Protein AF-A0A7Y0G7M1-F1 (afdb_monomer_lite)

Secondary structure (DSSP, 8-state):
-------PPPHHHHHHHHHHHHT----TTEEEEEEEEEEES---S--HHHHHHHHHT-EEEEEEEEEEEETTEEEEEEEEEEEEEHHHHHHHHHHHHHTT-EEEE------------

pLDDT: mean 79.14, std 17.67, range [33.38, 95.94]

Radius of gyration: 14.93 Å; chains: 1; bounding box: 34×39×36 Å

Structure (mmCIF, N/CA/C/O backbone):
data_AF-A0A7Y0G7M1-F1
#
_entry.id   AF-A0A7Y0G7M1-F1
#
loop_
_atom_site.group_PDB
_atom_site.id
_atom_site.type_symbol
_atom_site.label_atom_id
_atom_site.label_alt_id
_atom_site.label_comp_id
_atom_site.label_asym_id
_atom_site.label_entity_id
_atom_site.label_seq_id
_atom_site.pdbx_PDB_ins_code
_atom_site.Cartn_x
_atom_site.Cartn_y
_atom_site.Cartn_z
_atom_site.occupancy
_atom_site.B_iso_or_equiv
_atom_site.auth_seq_id
_atom_site.auth_comp_id
_atom_site.auth_asym_id
_atom_site.auth_atom_id
_atom_site.pdbx_PDB_model_num
ATOM 1 N N . ILE A 1 1 ? -16.060 16.614 11.641 1.00 37.72 1 ILE A N 1
ATOM 2 C CA . ILE A 1 1 ? -15.500 15.679 10.638 1.00 37.72 1 ILE A CA 1
ATOM 3 C C . ILE A 1 1 ? -14.052 15.516 11.053 1.00 37.72 1 ILE A C 1
ATOM 5 O O . ILE A 1 1 ? -13.386 16.536 11.149 1.00 37.72 1 ILE A O 1
ATOM 9 N N . ALA A 1 2 ? -13.643 14.324 11.494 1.00 33.38 2 ALA A N 1
ATOM 10 C CA . ALA A 1 2 ? -12.319 14.120 12.073 1.00 33.38 2 ALA A CA 1
ATOM 11 C C . ALA A 1 2 ? -11.256 14.442 11.018 1.00 33.38 2 ALA A C 1
ATOM 13 O O . ALA A 1 2 ? -11.169 13.777 9.989 1.00 33.38 2 ALA A O 1
ATOM 14 N N . GLU A 1 3 ? -10.515 15.512 11.263 1.00 37.31 3 GLU A N 1
ATOM 15 C CA . GLU A 1 3 ? -9.306 15.870 10.545 1.00 37.31 3 GLU A CA 1
ATOM 16 C C . GLU A 1 3 ? -8.300 14.752 10.826 1.00 37.31 3 GLU A C 1
ATOM 18 O O . GLU A 1 3 ? -7.710 14.671 11.902 1.00 37.31 3 GLU A O 1
ATOM 23 N N . ILE A 1 4 ? -8.224 13.780 9.913 1.00 44.88 4 ILE A N 1
ATOM 24 C CA . ILE A 1 4 ? -7.210 12.730 9.960 1.00 44.88 4 ILE A CA 1
ATOM 25 C C . ILE A 1 4 ? -5.890 13.468 9.783 1.00 44.88 4 ILE A C 1
ATOM 27 O O . ILE A 1 4 ? -5.582 13.927 8.684 1.00 44.88 4 ILE A O 1
ATOM 31 N N . VAL A 1 5 ? -5.189 13.650 10.901 1.00 43.84 5 VAL A N 1
ATOM 32 C CA . VAL A 1 5 ? -3.924 14.375 11.007 1.00 43.84 5 VAL A CA 1
ATOM 33 C C . VAL A 1 5 ? -3.029 13.988 9.829 1.00 43.84 5 VAL A C 1
ATOM 35 O O . VAL A 1 5 ? -2.840 12.785 9.604 1.00 43.84 5 VAL A O 1
ATOM 38 N N . PRO A 1 6 ? -2.460 14.948 9.079 1.00 50.53 6 PRO A N 1
ATOM 39 C CA . PRO A 1 6 ? -1.321 14.639 8.237 1.00 50.53 6 PRO A CA 1
ATOM 40 C C . PRO A 1 6 ? -0.225 14.148 9.180 1.00 50.53 6 PRO A C 1
ATOM 42 O O . PRO A 1 6 ? 0.391 14.920 9.904 1.00 50.53 6 PRO A O 1
ATOM 45 N N . GLN A 1 7 ? -0.048 12.832 9.270 1.00 56.44 7 GLN A N 1
ATOM 46 C CA . GLN A 1 7 ? 1.141 12.279 9.898 1.00 56.44 7 GLN A CA 1
ATOM 47 C C . GLN A 1 7 ? 2.278 12.606 8.939 1.00 56.44 7 GLN A C 1
ATOM 49 O O . GLN A 1 7 ? 2.548 11.849 8.002 1.00 56.44 7 GLN A O 1
ATOM 54 N N . ASP A 1 8 ? 2.856 13.791 9.120 1.00 67.62 8 ASP A N 1
ATOM 55 C CA . ASP A 1 8 ? 4.075 14.196 8.451 1.00 67.62 8 ASP A CA 1
ATOM 56 C C . ASP A 1 8 ? 5.099 13.076 8.592 1.00 67.62 8 ASP A C 1
ATOM 58 O O . ASP A 1 8 ? 5.294 12.484 9.659 1.00 67.62 8 ASP A O 1
ATOM 62 N N . LEU A 1 9 ? 5.706 12.717 7.466 1.00 74.00 9 LEU A N 1
ATOM 63 C CA . LEU A 1 9 ? 6.697 11.658 7.454 1.00 74.00 9 LEU A CA 1
ATOM 64 C C . LEU A 1 9 ? 7.952 12.173 8.157 1.00 74.00 9 LEU A C 1
ATOM 66 O O . LEU A 1 9 ? 8.455 13.227 7.767 1.00 74.00 9 LEU A O 1
ATOM 70 N N . PRO A 1 10 ? 8.509 11.426 9.127 1.00 81.25 10 PRO A N 1
ATOM 71 C CA . PRO A 1 10 ? 9.767 11.809 9.749 1.00 81.25 10 PRO A CA 1
ATOM 72 C C . PRO A 1 10 ? 10.868 12.003 8.700 1.00 81.25 10 PRO A C 1
ATOM 74 O O . PRO A 1 10 ? 10.929 11.261 7.713 1.00 81.25 10 PRO A O 1
ATOM 77 N N . ASP A 1 11 ? 11.801 12.926 8.943 1.00 81.75 11 ASP A N 1
ATOM 78 C CA . ASP A 1 11 ? 12.905 13.215 8.012 1.00 81.75 11 ASP A CA 1
ATOM 79 C C . ASP A 1 11 ? 13.714 11.968 7.637 1.00 81.75 11 ASP A C 1
ATOM 81 O O . ASP A 1 11 ? 14.119 11.793 6.487 1.00 81.75 11 ASP A O 1
ATOM 85 N N . SER A 1 12 ? 13.910 11.052 8.588 1.00 82.69 12 SER A N 1
ATOM 86 C CA . SER A 1 12 ? 14.589 9.773 8.354 1.00 82.69 12 SER A CA 1
ATOM 87 C C . SER A 1 12 ? 13.846 8.888 7.347 1.00 82.69 12 SER A C 1
ATOM 89 O O . SER A 1 12 ? 14.469 8.207 6.527 1.00 82.69 12 SER A O 1
ATOM 91 N N . VAL A 1 13 ? 12.512 8.926 7.362 1.00 86.25 13 VAL A N 1
ATOM 92 C CA . VAL A 1 13 ? 11.654 8.202 6.424 1.00 86.25 13 VAL A CA 1
ATOM 93 C C . VAL A 1 13 ? 11.706 8.861 5.049 1.00 86.25 13 VAL A C 1
ATOM 95 O O . VAL A 1 13 ? 11.907 8.163 4.055 1.00 86.25 13 VAL A O 1
ATOM 98 N N . LEU A 1 14 ? 11.614 10.193 4.981 1.00 83.75 14 LEU A N 1
ATOM 99 C CA . LEU A 1 14 ? 11.754 10.946 3.731 1.00 83.75 14 LEU A CA 1
ATOM 100 C C . LEU A 1 14 ? 13.119 10.708 3.075 1.00 83.75 14 LEU A C 1
ATOM 102 O O . LEU A 1 14 ? 13.189 10.440 1.874 1.00 83.75 14 LEU A O 1
ATOM 106 N N . ALA A 1 15 ? 14.200 10.740 3.856 1.00 85.38 15 ALA A N 1
ATOM 107 C CA . ALA A 1 15 ? 15.544 10.425 3.384 1.00 85.38 15 ALA A CA 1
ATOM 108 C C . ALA A 1 15 ? 15.618 8.998 2.819 1.00 85.38 15 ALA A C 1
ATOM 110 O O . ALA A 1 15 ? 16.157 8.792 1.730 1.00 85.38 15 ALA A O 1
ATOM 111 N N . ARG A 1 16 ? 15.012 8.018 3.505 1.00 85.81 16 ARG A N 1
ATOM 112 C CA . ARG A 1 16 ? 14.954 6.632 3.023 1.00 85.81 16 ARG A CA 1
ATOM 113 C C . ARG A 1 16 ? 14.165 6.492 1.722 1.00 85.81 16 ARG A C 1
ATOM 115 O O . ARG A 1 16 ? 14.636 5.815 0.813 1.00 85.81 16 ARG A O 1
ATOM 122 N N . ILE A 1 17 ? 13.020 7.159 1.592 1.00 85.69 17 ILE A N 1
ATOM 123 C CA . ILE A 1 17 ? 12.218 7.159 0.358 1.00 85.69 17 ILE A CA 1
ATOM 124 C C . ILE A 1 17 ? 13.017 7.769 -0.798 1.00 85.69 17 ILE A C 1
ATOM 126 O O . ILE A 1 17 ? 13.081 7.177 -1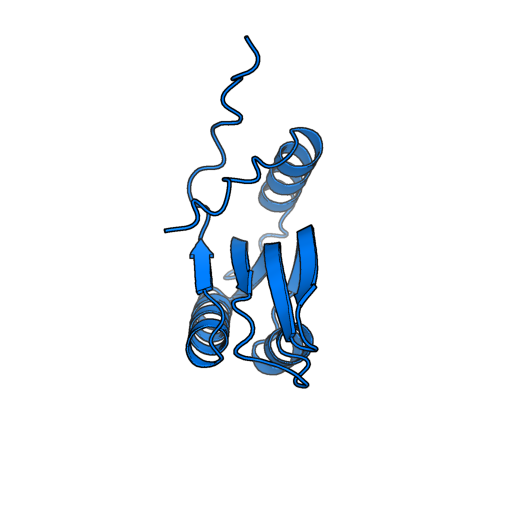.873 1.00 85.69 17 ILE A O 1
ATOM 130 N N . ARG A 1 18 ? 13.688 8.907 -0.574 1.00 84.38 18 ARG A N 1
ATOM 131 C CA . ARG A 1 18 ? 14.560 9.539 -1.580 1.00 84.38 18 ARG A CA 1
ATOM 132 C C . ARG A 1 18 ? 15.668 8.589 -2.037 1.00 84.38 18 ARG A C 1
ATOM 134 O O . ARG A 1 18 ? 15.887 8.457 -3.235 1.00 84.38 18 ARG A O 1
ATOM 141 N N . MET A 1 19 ? 16.312 7.874 -1.111 1.00 83.88 19 MET A N 1
ATOM 142 C CA . MET A 1 19 ? 17.310 6.857 -1.464 1.00 83.88 19 MET A CA 1
ATOM 143 C C . MET A 1 19 ? 16.713 5.719 -2.299 1.00 83.88 19 MET A C 1
ATOM 145 O O . MET A 1 19 ? 17.307 5.342 -3.302 1.00 83.88 19 MET A O 1
ATOM 149 N N . LEU A 1 20 ? 15.540 5.193 -1.936 1.00 83.00 20 LEU A N 1
ATOM 150 C CA . LEU A 1 20 ? 14.877 4.110 -2.678 1.00 83.00 20 LEU A CA 1
ATOM 151 C C . LEU A 1 20 ? 14.449 4.521 -4.093 1.00 83.00 20 LEU A C 1
ATOM 153 O O . LEU A 1 20 ? 14.456 3.682 -4.995 1.00 83.00 20 LEU A O 1
ATOM 157 N N . MET A 1 21 ? 14.088 5.790 -4.284 1.00 78.88 21 MET A N 1
ATOM 158 C CA . MET A 1 21 ? 13.773 6.360 -5.596 1.00 78.88 21 MET A CA 1
ATOM 159 C C . MET A 1 21 ? 15.031 6.501 -6.462 1.00 78.88 21 MET A C 1
ATOM 161 O O . MET A 1 21 ? 14.993 6.174 -7.643 1.00 78.88 21 MET A O 1
ATOM 165 N N . SER A 1 22 ? 16.153 6.923 -5.873 1.00 78.50 22 SER A N 1
ATOM 166 C CA . SER A 1 22 ? 17.432 7.091 -6.581 1.00 78.50 22 SER A CA 1
ATOM 167 C C . SER A 1 22 ? 18.183 5.779 -6.832 1.00 78.50 22 SER A C 1
ATOM 169 O O . SER A 1 22 ? 18.939 5.683 -7.791 1.00 78.50 22 SER A O 1
ATOM 171 N N . ALA A 1 23 ? 18.004 4.777 -5.966 1.00 70.12 23 ALA A N 1
ATOM 172 C CA . ALA A 1 23 ? 18.678 3.477 -6.031 1.00 70.12 23 ALA A CA 1
ATOM 173 C C . ALA A 1 23 ? 17.900 2.422 -6.835 1.00 70.12 23 ALA A C 1
ATOM 175 O O . ALA A 1 23 ? 18.293 1.256 -6.857 1.00 70.12 23 ALA A O 1
ATOM 176 N N . GLY A 1 24 ? 16.773 2.790 -7.453 1.00 60.38 24 GLY A N 1
ATOM 177 C CA . GLY A 1 24 ? 16.033 1.881 -8.321 1.00 60.38 24 GLY A CA 1
ATOM 178 C C . GLY A 1 24 ? 16.932 1.381 -9.450 1.00 60.38 24 GLY A C 1
ATOM 179 O O . GLY A 1 24 ? 17.494 2.181 -10.197 1.00 60.38 24 GLY A O 1
ATOM 180 N N . HIS A 1 25 ? 17.071 0.060 -9.576 1.00 54.91 25 HIS A N 1
ATOM 181 C CA . HIS A 1 25 ? 17.630 -0.525 -10.787 1.00 54.91 25 HIS A CA 1
ATOM 182 C C . HIS A 1 25 ? 16.742 -0.076 -11.959 1.00 54.91 25 HIS A C 1
ATOM 184 O O . HIS A 1 25 ? 15.520 -0.205 -11.857 1.00 54.91 25 HIS A O 1
ATOM 190 N N . PRO A 1 26 ? 17.298 0.473 -13.052 1.00 53.81 26 PRO A N 1
ATOM 191 C CA . PRO A 1 26 ? 16.534 0.821 -14.243 1.00 53.81 26 PRO A CA 1
ATOM 192 C C . PRO A 1 26 ? 16.189 -0.461 -15.011 1.00 53.81 26 PRO A C 1
ATOM 194 O O . PRO A 1 26 ? 16.615 -0.678 -16.142 1.00 53.81 26 PRO A O 1
ATOM 197 N N . GLU A 1 27 ? 15.439 -1.353 -14.377 1.00 60.47 27 GLU A N 1
ATOM 198 C CA . GLU A 1 27 ? 14.696 -2.383 -15.079 1.00 60.47 27 GLU A CA 1
ATOM 199 C C . GLU A 1 27 ? 13.607 -1.654 -15.865 1.00 60.47 27 GLU A C 1
ATOM 201 O O . GLU A 1 27 ? 12.690 -1.049 -15.309 1.00 60.47 27 GLU A O 1
ATOM 206 N N . VAL A 1 28 ? 13.806 -1.604 -17.183 1.00 59.97 28 VAL A N 1
ATOM 207 C CA . VAL A 1 28 ? 13.017 -0.802 -18.120 1.00 59.97 28 VAL A CA 1
ATOM 208 C C . VAL A 1 28 ? 11.524 -1.046 -17.876 1.00 59.97 28 VAL A C 1
ATOM 210 O O . VAL A 1 28 ? 11.030 -2.152 -18.075 1.00 59.97 28 VAL A O 1
ATOM 213 N N . GLY A 1 29 ? 10.814 -0.005 -17.430 1.00 67.19 29 GLY A N 1
ATOM 214 C CA . GLY A 1 29 ? 9.366 -0.033 -17.192 1.00 67.19 29 GLY A CA 1
ATOM 215 C C . GLY A 1 29 ? 8.917 -0.177 -15.732 1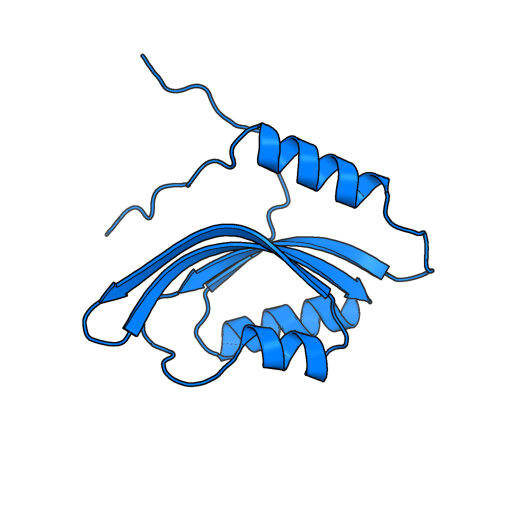.00 67.19 29 GLY A C 1
ATOM 216 O O . GLY A 1 29 ? 7.714 -0.097 -15.489 1.00 67.19 29 GLY A O 1
ATOM 217 N N . HIS A 1 30 ? 9.831 -0.346 -14.770 1.00 78.56 30 HIS A N 1
ATOM 218 C CA . HIS A 1 30 ? 9.499 -0.326 -13.341 1.00 78.56 30 HIS A CA 1
ATOM 219 C C . HIS A 1 30 ? 9.640 1.078 -12.748 1.00 78.56 30 HIS A C 1
ATOM 221 O O . HIS A 1 30 ? 10.640 1.763 -12.962 1.00 78.56 30 HIS A O 1
ATOM 227 N N . GLU A 1 31 ? 8.646 1.499 -11.968 1.00 85.25 31 GLU A N 1
ATOM 228 C CA . GLU A 1 31 ? 8.658 2.764 -11.235 1.00 85.25 31 GLU A CA 1
ATOM 229 C C . GLU A 1 31 ? 8.428 2.537 -9.738 1.00 85.25 31 GLU A C 1
ATOM 231 O O . GLU A 1 31 ? 7.850 1.534 -9.314 1.00 85.25 31 GLU A O 1
ATOM 236 N N . GLY A 1 32 ? 8.940 3.463 -8.929 1.00 88.56 32 GLY A N 1
ATOM 237 C CA . GLY A 1 32 ? 8.680 3.535 -7.497 1.00 88.56 32 GLY A CA 1
ATOM 238 C C . GLY A 1 32 ? 7.706 4.669 -7.199 1.00 88.56 32 GLY A C 1
ATOM 239 O O . GLY A 1 32 ? 7.833 5.754 -7.764 1.00 88.56 32 GLY A O 1
ATOM 240 N N . CYS A 1 33 ? 6.749 4.448 -6.304 1.00 89.44 33 CYS A N 1
ATOM 241 C CA . CYS A 1 33 ? 5.834 5.489 -5.849 1.00 89.44 33 CYS A CA 1
ATOM 242 C C . CYS A 1 33 ? 5.523 5.350 -4.358 1.00 89.44 33 CYS A C 1
ATOM 244 O O . CYS A 1 33 ? 5.499 4.250 -3.806 1.00 89.44 33 CYS A O 1
ATOM 246 N N . LEU A 1 34 ? 5.280 6.480 -3.695 1.00 91.31 34 LEU A N 1
ATOM 247 C CA . LEU A 1 34 ? 4.819 6.491 -2.314 1.00 91.31 34 LEU A CA 1
ATOM 248 C C . LEU A 1 34 ? 3.291 6.562 -2.283 1.00 91.31 34 LEU A C 1
ATOM 250 O O . LEU A 1 34 ? 2.681 7.463 -2.862 1.00 91.31 34 LEU A O 1
ATOM 254 N N . LEU A 1 35 ? 2.688 5.609 -1.583 1.00 91.88 35 LEU A N 1
ATOM 255 C CA . LEU A 1 35 ? 1.252 5.493 -1.386 1.00 91.88 35 LEU A CA 1
ATOM 256 C C . LEU A 1 35 ? 0.912 5.765 0.077 1.00 91.88 35 LEU A C 1
ATOM 258 O O . LEU A 1 35 ? 1.567 5.245 0.978 1.00 91.88 35 LEU A O 1
ATOM 262 N N . ARG A 1 36 ? -0.144 6.540 0.313 1.00 91.06 36 ARG A N 1
ATOM 263 C CA . ARG A 1 36 ? -0.783 6.669 1.624 1.00 91.06 36 ARG A CA 1
ATOM 264 C C . ARG A 1 36 ? -2.081 5.875 1.601 1.00 91.06 36 ARG A C 1
ATOM 266 O O . ARG A 1 36 ? -2.982 6.185 0.824 1.00 91.06 36 ARG A O 1
ATOM 273 N N . LEU A 1 37 ? -2.145 4.840 2.426 1.00 91.50 37 LEU A N 1
ATOM 274 C CA . LEU A 1 37 ? -3.304 3.975 2.609 1.00 91.50 37 LEU A CA 1
ATOM 275 C C . LEU A 1 37 ? -4.024 4.419 3.878 1.00 91.50 37 LEU A C 1
ATOM 277 O O . LEU A 1 37 ? -3.373 4.528 4.913 1.00 91.50 37 LEU A O 1
ATOM 281 N N . ALA A 1 38 ? -5.330 4.661 3.822 1.00 89.38 38 ALA A N 1
ATOM 282 C CA . ALA A 1 38 ? -6.146 4.892 5.009 1.00 89.38 38 ALA A CA 1
ATOM 283 C C . ALA A 1 38 ? -7.228 3.814 5.132 1.00 89.38 38 ALA A C 1
ATOM 285 O O . ALA A 1 38 ? -7.985 3.557 4.192 1.00 89.38 38 ALA A O 1
ATOM 286 N N . PHE A 1 39 ? -7.268 3.193 6.308 1.00 86.38 39 PHE A N 1
ATOM 287 C CA . PHE A 1 39 ? -8.191 2.128 6.678 1.00 86.38 39 PHE A CA 1
ATOM 288 C C . PHE A 1 39 ? -9.337 2.738 7.486 1.00 86.38 39 PHE A C 1
ATOM 290 O O . PHE A 1 39 ? -9.100 3.407 8.493 1.00 86.38 39 PHE A O 1
ATOM 297 N N . ALA A 1 40 ? -10.571 2.523 7.029 1.00 80.75 40 ALA A N 1
ATOM 298 C CA . ALA A 1 40 ? -11.785 3.083 7.630 1.00 80.75 40 ALA A CA 1
ATOM 299 C C . ALA A 1 40 ? -12.701 2.008 8.252 1.00 80.75 40 ALA A C 1
ATOM 301 O O . ALA A 1 40 ? -13.894 2.239 8.431 1.00 80.75 40 ALA A O 1
ATOM 302 N N . GLY A 1 41 ? -12.155 0.830 8.568 1.00 70.56 41 GLY A N 1
ATOM 303 C CA . GLY A 1 41 ? -12.867 -0.240 9.267 1.00 70.56 41 GLY A CA 1
ATOM 304 C C . GLY A 1 41 ? -13.907 -1.024 8.460 1.00 70.56 41 GLY A C 1
ATOM 305 O O . GLY A 1 41 ? -14.642 -1.816 9.052 1.00 70.56 41 GLY A O 1
ATOM 306 N N . ASP A 1 42 ? -13.999 -0.842 7.140 1.00 65.69 42 ASP A N 1
ATOM 307 C CA . ASP A 1 42 ? -14.936 -1.613 6.300 1.00 65.69 42 ASP A CA 1
ATOM 308 C C . ASP A 1 42 ? -14.344 -2.911 5.724 1.00 65.69 42 ASP A C 1
ATOM 310 O O . ASP A 1 42 ? -15.041 -3.686 5.084 1.00 65.69 42 ASP A O 1
ATOM 314 N N . GLU A 1 43 ? -13.083 -3.219 6.024 1.00 62.97 43 GLU A N 1
ATOM 315 C CA . GLU A 1 43 ? -12.411 -4.423 5.530 1.00 62.97 43 GLU A CA 1
ATOM 316 C C . GLU A 1 43 ? -11.720 -5.136 6.693 1.00 62.97 43 GLU A C 1
ATOM 318 O O . GLU A 1 43 ? -10.650 -4.727 7.145 1.00 62.97 43 GLU A O 1
ATOM 323 N N . SER A 1 44 ? -12.351 -6.203 7.183 1.00 57.44 44 SER A N 1
ATOM 324 C CA . SER A 1 44 ? -11.764 -7.140 8.144 1.00 57.44 44 SER A CA 1
ATOM 325 C C . SER A 1 44 ? -11.675 -8.531 7.509 1.00 57.44 44 SER A C 1
ATOM 327 O O . SER A 1 44 ? -12.579 -8.952 6.789 1.00 57.44 44 SER A O 1
ATOM 329 N N . ASP A 1 45 ? -10.555 -9.208 7.780 1.00 62.12 45 ASP A N 1
ATOM 330 C CA . ASP A 1 45 ? -10.184 -10.612 7.507 1.00 62.12 45 ASP A CA 1
ATOM 331 C C . ASP A 1 45 ? -9.438 -10.973 6.210 1.00 62.12 45 ASP A C 1
ATOM 333 O O . ASP A 1 45 ? -8.890 -12.076 6.122 1.00 62.12 45 ASP A O 1
ATOM 337 N N . ARG A 1 46 ? -9.318 -10.091 5.207 1.00 73.19 46 ARG A N 1
ATOM 338 C CA . ARG A 1 46 ? -8.549 -10.413 3.983 1.00 73.19 46 ARG A CA 1
ATOM 339 C C . ARG A 1 46 ? -7.124 -9.847 4.021 1.00 73.19 46 ARG A C 1
ATOM 341 O O . ARG A 1 46 ? -6.949 -8.668 4.319 1.00 73.19 46 ARG A O 1
ATOM 348 N N . PRO A 1 47 ? -6.088 -10.625 3.648 1.00 86.50 47 PRO A N 1
ATOM 349 C CA . PRO A 1 47 ? -4.705 -10.148 3.610 1.00 86.50 47 PRO A CA 1
ATOM 350 C C . PRO A 1 47 ? -4.440 -9.288 2.357 1.00 86.50 47 PRO A C 1
ATOM 352 O O . PRO A 1 47 ? -3.678 -9.684 1.474 1.00 86.50 47 PRO A O 1
ATOM 355 N N . LEU A 1 48 ? -5.077 -8.113 2.270 1.00 87.19 48 LEU A N 1
ATOM 356 C CA . LEU A 1 48 ? -5.112 -7.250 1.077 1.00 87.19 48 LEU A CA 1
ATOM 357 C C . LEU A 1 48 ? -3.721 -6.887 0.547 1.00 87.19 48 LEU A C 1
ATOM 359 O O . LEU A 1 48 ? -3.480 -6.982 -0.653 1.00 87.19 48 LEU A O 1
ATOM 363 N N . LEU A 1 49 ? -2.781 -6.529 1.430 1.00 89.69 49 LEU A N 1
ATOM 364 C CA . LEU A 1 49 ? -1.412 -6.192 1.019 1.00 89.69 49 LEU A CA 1
ATOM 365 C C . LEU A 1 49 ? -0.698 -7.394 0.385 1.00 89.69 49 LEU A C 1
ATOM 367 O O . LEU A 1 49 ? -0.058 -7.266 -0.655 1.00 89.69 49 LEU A O 1
ATOM 371 N N . SER A 1 50 ? -0.838 -8.583 0.971 1.00 91.69 50 SER A N 1
ATOM 372 C CA . SER A 1 50 ? -0.256 -9.804 0.406 1.00 91.69 50 SER A CA 1
ATOM 373 C C . SER A 1 50 ? -0.964 -10.251 -0.874 1.00 91.69 50 SER A C 1
ATOM 375 O O . SER A 1 50 ? -0.341 -10.896 -1.717 1.00 91.69 50 SER A O 1
ATOM 377 N N . ASP A 1 51 ? -2.259 -9.966 -1.023 1.00 92.62 51 ASP A N 1
ATOM 378 C CA . ASP A 1 51 ? -2.998 -10.219 -2.262 1.00 92.62 51 ASP A CA 1
ATOM 379 C C . ASP A 1 51 ? -2.446 -9.373 -3.409 1.00 92.62 51 ASP A C 1
ATOM 381 O O . ASP A 1 51 ? -2.034 -9.930 -4.425 1.00 92.62 51 ASP A O 1
ATOM 385 N N . VAL A 1 52 ? -2.318 -8.055 -3.220 1.00 94.19 52 VAL A N 1
ATOM 386 C CA . VAL A 1 52 ? -1.832 -7.170 -4.290 1.00 94.19 52 VAL A CA 1
ATOM 387 C C . VAL A 1 52 ? -0.390 -7.467 -4.698 1.00 94.19 52 VAL A C 1
ATOM 389 O O . VAL A 1 52 ? -0.100 -7.460 -5.893 1.00 94.19 52 VAL A O 1
ATOM 392 N N . ILE A 1 53 ? 0.488 -7.806 -3.745 1.00 95.00 53 ILE A N 1
ATOM 393 C CA . ILE A 1 53 ? 1.875 -8.213 -4.032 1.00 95.00 53 ILE A CA 1
ATOM 394 C C . ILE A 1 53 ? 1.887 -9.419 -4.980 1.00 95.00 53 ILE A C 1
ATOM 396 O O . ILE A 1 53 ? 2.520 -9.383 -6.032 1.00 95.00 53 ILE A O 1
ATOM 400 N N . ARG A 1 54 ? 1.136 -10.477 -4.647 1.00 95.31 54 ARG A N 1
ATOM 401 C CA . ARG A 1 54 ? 1.102 -11.722 -5.434 1.00 95.31 54 ARG A CA 1
ATOM 402 C C . ARG A 1 54 ? 0.370 -11.564 -6.762 1.00 95.31 54 ARG A C 1
ATOM 404 O O . ARG A 1 54 ? 0.786 -12.141 -7.760 1.00 95.31 54 ARG A O 1
ATOM 411 N N . ARG A 1 55 ? -0.730 -10.813 -6.773 1.00 95.50 55 ARG A N 1
ATOM 412 C CA . ARG A 1 55 ? -1.619 -10.674 -7.929 1.00 95.50 55 ARG A CA 1
ATOM 413 C C . ARG A 1 55 ? -1.043 -9.773 -9.014 1.00 95.50 55 ARG A C 1
ATOM 415 O O . ARG A 1 55 ? -1.237 -10.059 -10.191 1.00 95.50 55 ARG A O 1
ATOM 422 N N . PHE A 1 56 ? -0.374 -8.694 -8.618 1.00 95.75 56 PHE A N 1
ATOM 423 C CA . PHE A 1 56 ? 0.147 -7.687 -9.544 1.00 95.75 56 PHE A CA 1
ATOM 424 C C . PHE A 1 56 ? 1.671 -7.748 -9.693 1.00 95.75 56 PHE A C 1
ATOM 426 O O . PHE A 1 56 ? 2.220 -7.040 -10.531 1.00 95.75 56 PHE A O 1
ATOM 433 N N . GLY A 1 57 ? 2.355 -8.601 -8.920 1.00 94.12 57 GLY A N 1
ATOM 434 C CA . GLY A 1 57 ? 3.811 -8.737 -8.980 1.00 94.12 57 GLY A CA 1
ATOM 435 C C . GLY A 1 57 ? 4.524 -7.449 -8.577 1.00 94.12 57 GLY A C 1
ATOM 436 O O . GLY A 1 57 ? 5.482 -7.053 -9.232 1.00 94.12 57 GLY A O 1
ATOM 437 N N . ILE A 1 58 ? 4.006 -6.764 -7.554 1.00 94.25 58 ILE A N 1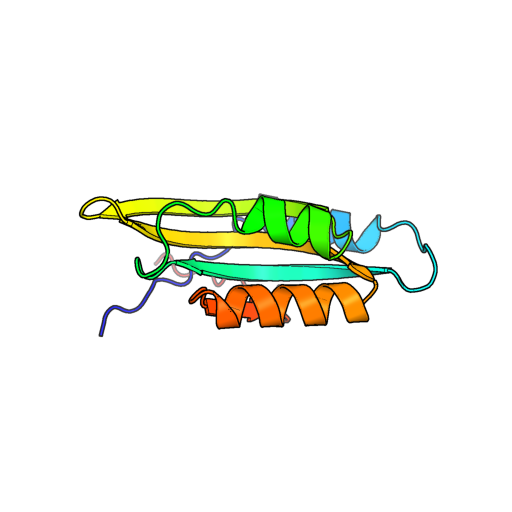
ATOM 438 C CA . ILE A 1 58 ? 4.575 -5.515 -7.040 1.00 94.25 58 ILE A CA 1
ATOM 439 C C . ILE A 1 58 ? 5.256 -5.750 -5.698 1.00 94.25 58 ILE A C 1
ATOM 441 O O . ILE A 1 58 ? 4.792 -6.553 -4.889 1.00 94.25 58 ILE A O 1
ATOM 445 N N . ASP A 1 59 ? 6.296 -4.977 -5.424 1.00 93.00 59 ASP A N 1
ATOM 446 C CA . ASP A 1 59 ? 6.910 -4.905 -4.107 1.00 93.00 59 ASP A CA 1
ATOM 447 C C . ASP A 1 59 ? 6.275 -3.780 -3.297 1.00 93.00 59 ASP A C 1
ATOM 449 O O . ASP A 1 59 ? 6.139 -2.650 -3.771 1.00 93.00 59 ASP A O 1
ATOM 453 N N . LEU A 1 60 ? 5.928 -4.074 -2.045 1.00 92.94 60 LEU A N 1
ATOM 454 C CA . LEU A 1 60 ? 5.445 -3.092 -1.081 1.00 92.94 60 LEU A CA 1
ATOM 455 C C . LEU A 1 60 ? 6.364 -3.075 0.136 1.00 92.94 60 LEU A C 1
ATOM 457 O O . LEU A 1 60 ? 6.614 -4.103 0.758 1.00 92.94 60 LEU A O 1
ATOM 461 N N . SER A 1 61 ? 6.831 -1.889 0.509 1.00 91.25 61 SER A N 1
ATOM 462 C CA . SER A 1 61 ? 7.625 -1.662 1.713 1.00 91.25 61 SER A CA 1
ATOM 463 C C . SER A 1 61 ? 6.919 -0.652 2.615 1.00 91.25 61 SER A C 1
ATOM 465 O O . SER A 1 61 ? 6.723 0.500 2.230 1.00 91.25 61 SER A O 1
ATOM 467 N N . ILE A 1 62 ? 6.538 -1.060 3.827 1.00 91.94 62 ILE A N 1
ATOM 468 C CA . ILE A 1 62 ? 5.907 -0.163 4.806 1.00 91.94 62 ILE A CA 1
ATOM 469 C C . ILE A 1 62 ? 6.974 0.787 5.359 1.00 91.94 62 ILE A C 1
ATOM 471 O O . ILE A 1 62 ? 7.967 0.351 5.942 1.00 91.94 62 ILE A O 1
ATOM 475 N N . MET A 1 63 ? 6.792 2.086 5.134 1.00 89.75 63 MET A N 1
ATOM 476 C CA . MET A 1 63 ? 7.759 3.124 5.501 1.00 89.75 63 MET A CA 1
ATOM 477 C C . MET A 1 63 ? 7.461 3.732 6.865 1.00 89.75 63 MET A C 1
ATOM 479 O O . MET A 1 63 ? 8.379 3.964 7.648 1.00 89.75 63 MET A O 1
ATOM 483 N N . HIS A 1 64 ? 6.184 4.006 7.112 1.00 89.31 64 HIS A N 1
ATOM 484 C CA . HIS A 1 64 ? 5.671 4.629 8.323 1.00 89.31 64 HIS A CA 1
ATOM 485 C C . HIS A 1 64 ? 4.173 4.347 8.429 1.00 89.31 64 HIS A C 1
ATOM 487 O O . HIS A 1 64 ? 3.534 4.012 7.431 1.00 89.31 64 HIS A O 1
ATOM 493 N N . GLY A 1 65 ? 3.601 4.520 9.610 1.00 88.38 65 GLY A N 1
ATOM 494 C CA . GLY A 1 65 ? 2.162 4.460 9.795 1.00 88.38 65 GLY A CA 1
ATOM 495 C C . GLY A 1 65 ? 1.766 3.890 11.141 1.00 88.38 65 GLY A C 1
ATOM 496 O O . GLY A 1 65 ? 2.591 3.358 11.881 1.00 88.38 65 GLY A O 1
ATOM 497 N N . GLN A 1 66 ? 0.478 3.999 11.416 1.00 86.81 66 GLN A N 1
ATOM 498 C CA . GLN A 1 66 ? -0.164 3.483 12.608 1.00 86.81 66 GLN A CA 1
ATOM 499 C C . GLN A 1 66 ? -1.482 2.848 12.187 1.00 86.81 66 GLN A C 1
ATOM 501 O O . GLN A 1 66 ? -2.251 3.444 11.429 1.00 86.81 66 GLN A O 1
ATOM 506 N N . VAL A 1 67 ? -1.721 1.636 12.670 1.00 85.38 67 VAL A N 1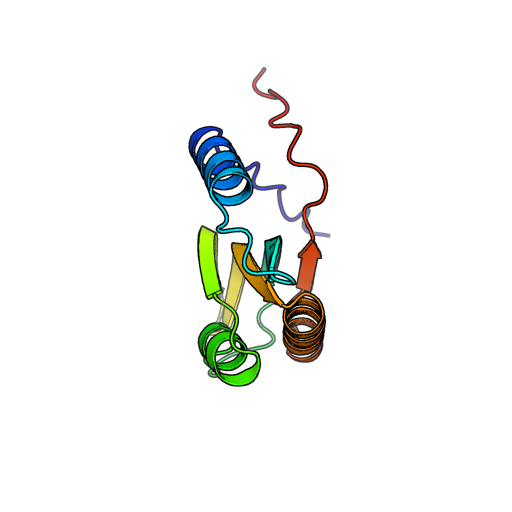
ATOM 507 C CA . VAL A 1 67 ? -2.992 0.936 12.519 1.00 85.38 67 VAL A CA 1
ATOM 508 C C . VAL A 1 67 ? -3.383 0.445 13.899 1.00 85.38 67 VAL A C 1
ATOM 510 O O . VAL A 1 67 ? -2.627 -0.290 14.530 1.00 85.38 67 VAL A O 1
ATOM 513 N N . ASP A 1 68 ? -4.557 0.866 14.337 1.00 86.94 68 ASP A N 1
ATOM 514 C CA . ASP A 1 68 ? -5.200 0.437 15.565 1.00 86.94 68 ASP A CA 1
ATOM 515 C C . ASP A 1 68 ? -6.456 -0.358 15.229 1.00 86.94 68 ASP A C 1
ATOM 517 O O . ASP A 1 68 ? -6.992 -0.298 14.120 1.00 86.94 68 ASP A O 1
ATOM 521 N N . GLU A 1 69 ? -6.948 -1.101 16.208 1.00 84.38 69 GLU A N 1
ATOM 522 C CA . GLU A 1 69 ? -8.203 -1.821 16.088 1.00 84.38 69 GLU A CA 1
ATOM 523 C C . GLU A 1 69 ? -9.284 -1.115 16.906 1.00 84.38 69 GLU A C 1
ATOM 525 O O . GLU A 1 69 ? -9.119 -0.860 18.100 1.00 84.38 69 GLU A O 1
ATOM 530 N N . ILE A 1 70 ? -10.416 -0.814 16.271 1.00 85.50 70 ILE A N 1
ATOM 531 C CA . ILE A 1 70 ? -11.597 -0.278 16.949 1.00 85.50 70 ILE A CA 1
ATOM 532 C C . ILE A 1 70 ? -12.755 -1.221 16.644 1.00 85.50 70 ILE A C 1
ATOM 534 O O . ILE A 1 70 ? -13.129 -1.397 15.489 1.00 85.50 70 ILE A O 1
ATOM 538 N N . GLN A 1 71 ? -13.327 -1.839 17.682 1.00 85.81 71 GLN A N 1
ATOM 539 C CA . GLN A 1 71 ? -14.439 -2.794 17.549 1.00 85.81 71 GLN A CA 1
ATOM 540 C C . GLN A 1 71 ? -14.153 -3.947 16.557 1.00 85.81 71 GLN A C 1
ATOM 542 O O . GLN A 1 71 ? -15.022 -4.308 15.765 1.00 85.81 71 GLN A O 1
ATOM 547 N N . GLY A 1 72 ? -12.943 -4.525 16.579 1.00 80.56 72 GLY A N 1
ATOM 548 C CA . GLY A 1 72 ? -12.587 -5.661 15.712 1.00 80.56 72 GLY A CA 1
ATOM 549 C C . GLY A 1 72 ? -12.257 -5.291 14.263 1.00 80.56 72 GLY A C 1
ATOM 550 O O . GLY A 1 72 ? -12.223 -6.163 13.393 1.00 80.56 72 GLY A O 1
ATOM 551 N N . LYS A 1 73 ? -12.077 -3.999 13.974 1.00 83.00 73 LYS A N 1
ATOM 552 C CA . LYS A 1 73 ? -11.852 -3.470 12.626 1.00 83.00 73 LYS A CA 1
ATOM 553 C C . LYS A 1 73 ? -10.592 -2.603 12.590 1.00 83.00 73 LYS A C 1
ATOM 555 O O . LYS A 1 73 ? -10.392 -1.819 13.521 1.00 83.00 73 LYS A O 1
ATOM 560 N N . PRO A 1 74 ? -9.766 -2.695 11.534 1.00 83.94 74 PRO A N 1
ATOM 561 C CA . PRO A 1 74 ? -8.560 -1.888 11.413 1.00 83.94 74 PRO A CA 1
ATOM 562 C C . PRO A 1 74 ? -8.892 -0.437 11.041 1.00 83.94 74 PRO A C 1
ATOM 564 O O . PRO A 1 74 ? -9.599 -0.165 10.066 1.00 83.94 74 PRO A O 1
ATOM 567 N N . PHE A 1 75 ? -8.316 0.496 11.791 1.00 86.69 75 PHE A N 1
ATOM 568 C CA . PHE A 1 75 ? -8.372 1.932 11.548 1.00 86.69 75 PHE A CA 1
ATOM 569 C C . PHE A 1 75 ? -6.973 2.524 11.583 1.00 86.69 75 PHE A C 1
ATOM 571 O O . PHE A 1 75 ? -6.169 2.196 12.449 1.00 86.69 75 PHE A O 1
ATOM 578 N N . GLY A 1 76 ? -6.680 3.434 10.661 1.00 87.75 76 GLY A N 1
ATOM 579 C CA . GLY A 1 76 ? -5.415 4.157 10.679 1.00 87.75 76 GLY A CA 1
ATOM 580 C C . GLY A 1 76 ? -4.856 4.418 9.295 1.00 87.75 76 GLY A C 1
ATOM 581 O O . GLY A 1 76 ? -5.575 4.367 8.295 1.00 87.75 76 GLY A O 1
ATOM 582 N N . THR A 1 77 ? -3.564 4.725 9.242 1.00 88.81 77 THR A N 1
ATOM 583 C CA . THR A 1 77 ? -2.881 5.100 8.006 1.00 88.81 77 THR A CA 1
ATOM 584 C C . THR A 1 77 ? -1.529 4.414 7.871 1.00 88.81 77 THR A C 1
ATOM 586 O O . THR A 1 77 ? -0.785 4.280 8.840 1.00 88.81 77 THR A O 1
ATOM 589 N N . LEU A 1 78 ? -1.190 4.003 6.650 1.00 90.62 78 LEU A N 1
ATOM 590 C CA . LEU A 1 78 ? 0.121 3.470 6.294 1.00 90.62 78 LEU A CA 1
ATOM 591 C C . LEU A 1 78 ? 0.704 4.258 5.125 1.00 90.62 78 LEU A C 1
ATOM 593 O O . LEU A 1 78 ? 0.069 4.408 4.084 1.00 90.62 78 LEU A O 1
ATOM 597 N N . ALA A 1 79 ? 1.942 4.709 5.276 1.00 91.25 79 ALA A N 1
ATOM 598 C CA . ALA A 1 79 ? 2.780 5.162 4.181 1.00 91.25 79 ALA A CA 1
ATOM 599 C C . ALA A 1 79 ? 3.588 3.972 3.656 1.00 91.25 79 ALA A C 1
ATOM 601 O O . ALA A 1 79 ? 4.406 3.386 4.370 1.00 91.25 79 ALA A O 1
ATOM 602 N N . VAL A 1 80 ? 3.355 3.610 2.401 1.00 92.94 80 VAL A N 1
ATOM 603 C CA . VAL A 1 80 ? 3.923 2.424 1.764 1.00 92.94 80 VAL A CA 1
ATOM 604 C C . VAL A 1 80 ? 4.641 2.837 0.493 1.00 92.94 80 VAL A C 1
ATOM 606 O O . VAL A 1 80 ? 4.066 3.481 -0.380 1.00 92.94 80 VAL A O 1
ATOM 609 N N . PHE A 1 81 ? 5.906 2.453 0.379 1.00 92.19 81 PHE A N 1
ATOM 610 C CA . PHE A 1 81 ? 6.646 2.563 -0.865 1.00 92.19 81 PHE A CA 1
ATOM 611 C C . PHE A 1 81 ? 6.327 1.354 -1.743 1.00 92.19 81 PHE A C 1
ATOM 613 O O . PHE A 1 81 ? 6.566 0.220 -1.333 1.00 92.19 81 PHE A O 1
ATOM 620 N N . ALA A 1 82 ? 5.778 1.595 -2.928 1.00 93.19 82 ALA A N 1
ATOM 621 C CA . ALA A 1 82 ? 5.417 0.571 -3.893 1.00 93.19 82 ALA A CA 1
ATOM 622 C C . ALA A 1 82 ? 6.347 0.631 -5.105 1.00 93.19 82 ALA A C 1
ATOM 624 O O . ALA A 1 82 ? 6.620 1.716 -5.617 1.00 93.19 82 ALA A O 1
ATOM 625 N N . ARG A 1 83 ? 6.811 -0.525 -5.579 1.00 92.06 83 ARG A N 1
ATOM 626 C CA . ARG A 1 83 ? 7.646 -0.649 -6.776 1.00 92.06 83 ARG A CA 1
ATOM 627 C C . ARG A 1 83 ? 7.095 -1.740 -7.684 1.00 92.06 83 ARG A C 1
ATOM 629 O O . ARG A 1 83 ? 6.658 -2.782 -7.209 1.00 92.06 83 ARG A O 1
ATOM 636 N N . GLY A 1 84 ? 7.088 -1.489 -8.985 1.00 92.19 84 GLY A N 1
ATOM 637 C CA . GLY A 1 84 ? 6.523 -2.412 -9.964 1.00 92.19 84 GLY A CA 1
ATOM 638 C C . GLY A 1 84 ? 6.408 -1.774 -11.340 1.00 92.19 84 GLY A C 1
ATOM 639 O O . GLY A 1 84 ? 6.677 -0.583 -11.506 1.00 92.19 84 GLY A O 1
ATOM 640 N N . ALA A 1 85 ? 5.958 -2.548 -12.325 1.00 92.38 85 ALA A N 1
ATOM 641 C CA . ALA A 1 85 ? 5.548 -1.987 -13.605 1.00 92.38 85 ALA A CA 1
ATOM 642 C C . ALA A 1 85 ? 4.387 -0.997 -13.408 1.00 92.38 85 ALA A C 1
ATOM 644 O O . ALA A 1 85 ? 3.452 -1.267 -12.647 1.00 92.38 85 ALA A O 1
ATOM 645 N N . ARG A 1 86 ? 4.418 0.136 -14.114 1.00 90.62 86 ARG A N 1
ATOM 646 C CA . ARG A 1 86 ? 3.427 1.217 -13.968 1.00 90.62 86 ARG A CA 1
ATOM 647 C C . ARG A 1 86 ? 1.984 0.729 -14.076 1.00 90.62 86 ARG A C 1
ATOM 649 O O . ARG A 1 86 ? 1.121 1.110 -13.285 1.00 90.62 86 ARG A O 1
ATOM 656 N N . GLU A 1 87 ? 1.711 -0.126 -15.054 1.00 93.38 87 GLU A N 1
ATOM 657 C CA . GLU A 1 87 ? 0.385 -0.688 -15.299 1.00 93.38 87 GLU A CA 1
ATOM 658 C C . GLU A 1 87 ? -0.076 -1.557 -14.119 1.00 93.38 87 GLU A C 1
ATOM 660 O O . GLU A 1 87 ? -1.235 -1.474 -13.711 1.00 93.38 87 GLU A O 1
ATOM 665 N N . GLN A 1 88 ? 0.844 -2.310 -13.509 1.00 95.38 88 GLN A N 1
ATOM 666 C CA . GLN A 1 88 ? 0.562 -3.146 -12.341 1.00 95.38 88 GLN A CA 1
ATOM 667 C C . GLN A 1 88 ? 0.347 -2.320 -11.074 1.00 95.38 88 GLN A C 1
ATOM 669 O O . GLN A 1 88 ? -0.578 -2.592 -10.311 1.00 95.38 88 GLN A O 1
ATOM 674 N N . LEU A 1 89 ? 1.122 -1.250 -10.878 1.00 94.06 89 LEU A N 1
ATOM 675 C CA . LEU A 1 89 ? 0.907 -0.302 -9.783 1.00 94.06 89 LEU A CA 1
ATOM 676 C C . LEU A 1 89 ? -0.458 0.386 -9.891 1.00 94.06 89 LEU A C 1
ATOM 678 O O . LEU A 1 89 ? -1.178 0.506 -8.899 1.00 94.06 89 LEU A O 1
ATOM 682 N N . ASN A 1 90 ? -0.850 0.810 -11.095 1.00 94.62 90 ASN A N 1
ATOM 683 C CA . ASN A 1 90 ? -2.175 1.380 -11.342 1.00 94.62 90 ASN A CA 1
ATOM 684 C C . ASN A 1 90 ? -3.291 0.374 -11.013 1.00 94.62 90 ASN A C 1
ATOM 686 O O . ASN A 1 90 ? -4.253 0.735 -10.330 1.00 94.62 90 ASN A O 1
ATOM 690 N N . ALA A 1 91 ? -3.150 -0.877 -11.460 1.00 95.94 91 ALA A N 1
ATOM 691 C CA . ALA A 1 91 ? -4.119 -1.937 -11.198 1.00 95.94 91 ALA A CA 1
ATOM 692 C C . ALA A 1 91 ? -4.225 -2.271 -9.700 1.00 95.94 91 ALA A C 1
ATOM 694 O O . ALA A 1 91 ? -5.333 -2.382 -9.174 1.00 95.94 91 ALA A O 1
ATOM 695 N N . ALA A 1 92 ? -3.096 -2.338 -8.991 1.00 95.50 92 ALA A N 1
ATOM 696 C CA . ALA A 1 92 ? -3.062 -2.559 -7.550 1.00 95.50 92 ALA A CA 1
ATOM 697 C C . ALA A 1 92 ? -3.737 -1.422 -6.770 1.00 95.50 92 ALA A C 1
ATOM 699 O O . ALA A 1 92 ? -4.553 -1.681 -5.887 1.00 95.50 92 ALA A O 1
ATOM 700 N N . VAL A 1 93 ? -3.470 -0.159 -7.125 1.00 94.75 93 VAL A N 1
ATOM 701 C CA . VAL A 1 93 ? -4.131 1.003 -6.503 1.00 94.75 93 VAL A CA 1
ATOM 702 C C . VAL A 1 93 ? -5.644 0.964 -6.725 1.00 94.75 93 VAL A C 1
ATOM 704 O O . VAL A 1 93 ? -6.408 1.211 -5.792 1.00 94.75 93 VAL A O 1
ATOM 707 N N . ALA A 1 94 ? -6.093 0.635 -7.939 1.00 95.38 94 ALA A N 1
ATOM 708 C CA . ALA A 1 94 ? -7.517 0.483 -8.227 1.00 95.38 94 ALA A CA 1
ATOM 709 C C . ALA A 1 94 ? -8.145 -0.665 -7.418 1.00 95.38 94 ALA A C 1
ATOM 711 O O . ALA A 1 94 ? -9.253 -0.514 -6.905 1.00 95.38 94 ALA A O 1
ATOM 712 N N . HIS A 1 95 ? -7.426 -1.779 -7.256 1.00 94.00 95 HIS A N 1
ATOM 713 C CA . HIS A 1 95 ? -7.882 -2.918 -6.465 1.00 94.00 95 HIS A CA 1
ATOM 714 C C . HIS A 1 95 ? -8.058 -2.562 -4.984 1.00 94.00 95 HIS A C 1
ATOM 716 O O . HIS A 1 95 ? -9.121 -2.823 -4.429 1.00 94.00 95 HIS A O 1
ATOM 722 N N . LEU A 1 96 ? -7.068 -1.897 -4.376 1.00 91.88 96 LEU A N 1
ATOM 723 C CA . LEU A 1 96 ? -7.142 -1.428 -2.987 1.00 91.88 96 LEU A CA 1
ATOM 724 C C . LEU A 1 96 ? -8.326 -0.472 -2.775 1.00 91.88 96 LEU A C 1
ATOM 726 O O . LEU A 1 96 ? -9.052 -0.606 -1.798 1.00 91.88 96 LEU A O 1
ATOM 730 N N . ARG A 1 97 ? -8.569 0.445 -3.722 1.00 91.94 97 ARG A N 1
ATOM 731 C CA . ARG A 1 97 ? -9.719 1.364 -3.670 1.00 91.94 97 ARG A CA 1
ATOM 732 C C . ARG A 1 97 ? -11.068 0.656 -3.788 1.00 91.94 97 ARG A C 1
ATOM 734 O O . ARG A 1 97 ? -12.017 1.062 -3.127 1.00 91.94 97 ARG A O 1
ATOM 741 N N . CYS A 1 98 ? -11.168 -0.376 -4.628 1.00 91.00 98 CYS A N 1
ATOM 742 C CA . CYS A 1 98 ? -12.369 -1.217 -4.708 1.00 91.00 98 CYS A CA 1
ATOM 743 C C . CYS A 1 98 ? -12.609 -2.000 -3.416 1.00 91.00 98 CYS A C 1
ATOM 745 O O . CYS A 1 98 ? -13.756 -2.188 -3.030 1.00 91.00 98 CYS A O 1
ATOM 747 N N . ALA A 1 99 ? -11.537 -2.424 -2.753 1.00 88.38 99 ALA A N 1
ATOM 748 C CA . ALA A 1 99 ? -11.558 -3.066 -1.446 1.00 88.38 99 ALA A CA 1
ATOM 749 C C . ALA A 1 99 ? -11.622 -2.033 -0.307 1.00 88.38 99 ALA A C 1
ATOM 751 O O . ALA A 1 99 ? -10.908 -2.162 0.673 1.00 88.38 99 ALA A O 1
ATOM 752 N N . GLY A 1 100 ? -12.350 -0.924 -0.468 1.00 87.38 100 GLY A N 1
ATOM 753 C CA . GLY A 1 100 ? -12.623 0.034 0.614 1.00 87.38 100 GLY A CA 1
ATOM 754 C C . GLY A 1 100 ? -11.434 0.824 1.190 1.00 87.38 100 GLY A C 1
ATOM 755 O O . GLY A 1 100 ? -11.647 1.679 2.051 1.00 87.38 100 GLY A O 1
ATOM 756 N N . ILE A 1 101 ? -10.195 0.607 0.736 1.00 89.56 101 ILE A N 1
ATOM 757 C CA . ILE A 1 101 ? -9.024 1.351 1.221 1.00 89.56 101 ILE A CA 1
ATOM 758 C C . ILE A 1 101 ? -8.935 2.683 0.484 1.00 89.56 101 ILE A C 1
ATOM 760 O O . ILE A 1 101 ? -8.854 2.744 -0.746 1.00 89.56 101 ILE A O 1
ATOM 764 N N . HIS A 1 102 ? -8.850 3.779 1.232 1.00 90.69 102 HIS A N 1
ATOM 765 C CA . HIS A 1 102 ? -8.542 5.062 0.622 1.00 90.69 102 HIS A CA 1
ATOM 766 C C . HIS A 1 102 ? -7.051 5.119 0.276 1.00 90.69 102 HIS A C 1
ATOM 768 O O . HIS A 1 102 ? -6.200 4.967 1.151 1.00 90.69 102 HIS A O 1
ATOM 774 N N . VAL A 1 103 ? -6.731 5.332 -1.001 1.00 92.31 103 VAL A N 1
ATOM 775 C CA . VAL A 1 103 ? -5.345 5.364 -1.492 1.00 92.31 103 VAL A CA 1
ATOM 776 C C . VAL A 1 103 ? -5.047 6.704 -2.135 1.00 92.31 103 VAL 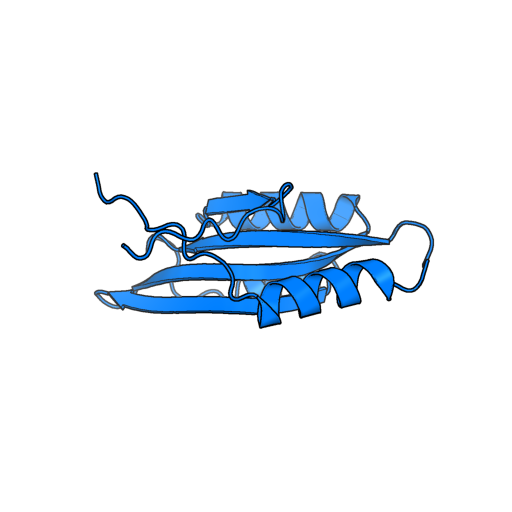A C 1
ATOM 778 O O . VAL A 1 103 ? -5.707 7.075 -3.111 1.00 92.31 103 VAL A O 1
ATOM 781 N N . ASP A 1 104 ? -4.007 7.370 -1.649 1.00 90.94 104 ASP A N 1
ATOM 782 C CA . ASP A 1 104 ? -3.470 8.607 -2.209 1.00 90.94 104 ASP A CA 1
ATOM 783 C C . ASP A 1 104 ? -2.025 8.412 -2.686 1.00 90.94 104 ASP A C 1
ATOM 785 O O . ASP A 1 104 ? -1.232 7.736 -2.025 1.00 90.94 104 ASP A O 1
ATOM 789 N N . ARG A 1 105 ? -1.673 8.994 -3.840 1.00 89.56 105 ARG A N 1
ATOM 790 C CA . ARG A 1 105 ? -0.280 9.025 -4.310 1.00 89.56 105 ARG A CA 1
ATOM 791 C C . ARG A 1 105 ? 0.378 10.291 -3.809 1.00 89.56 105 ARG A C 1
ATOM 793 O O . ARG A 1 105 ? -0.019 11.385 -4.196 1.00 89.56 105 ARG A O 1
ATOM 800 N N . VAL A 1 106 ? 1.436 10.128 -3.026 1.00 83.56 106 VAL A N 1
ATOM 801 C CA . VAL A 1 106 ? 2.208 11.260 -2.525 1.00 83.56 106 VAL A CA 1
ATOM 802 C C . VAL A 1 106 ? 3.154 11.723 -3.628 1.00 83.56 106 VAL A C 1
ATOM 804 O O . VAL A 1 106 ? 4.216 11.144 -3.848 1.00 83.56 106 VAL A O 1
ATOM 807 N N . SER A 1 107 ? 2.734 12.751 -4.359 1.00 67.06 107 SER A N 1
ATOM 808 C CA . SER A 1 107 ? 3.507 13.388 -5.431 1.00 67.06 107 SER A CA 1
ATOM 809 C C . SER A 1 107 ? 4.436 14.494 -4.924 1.00 67.06 107 SER A C 1
ATOM 811 O O . SER A 1 107 ? 5.399 14.830 -5.610 1.00 67.06 107 SER A O 1
ATOM 813 N N . ASN A 1 108 ? 4.193 15.026 -3.721 1.00 59.78 108 ASN A N 1
ATOM 814 C CA . ASN A 1 108 ? 5.025 16.053 -3.104 1.00 59.78 108 ASN A CA 1
ATOM 815 C C . ASN A 1 108 ? 5.676 15.529 -1.812 1.00 59.78 108 ASN A C 1
ATOM 817 O O . ASN A 1 108 ? 5.005 15.344 -0.803 1.00 59.78 108 ASN A O 1
ATOM 821 N N . LEU A 1 109 ? 6.987 15.267 -1.861 1.00 58.84 109 LEU A N 1
ATOM 822 C CA . LEU A 1 109 ? 7.810 14.897 -0.693 1.00 58.84 109 LEU A CA 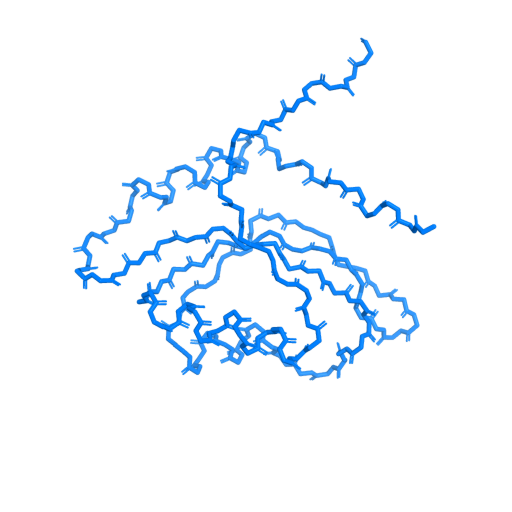1
ATOM 823 C C . LEU A 1 109 ? 8.475 16.122 -0.031 1.00 58.84 109 LEU A C 1
ATOM 825 O O . LEU A 1 109 ? 9.350 15.960 0.825 1.00 58.84 109 LEU A O 1
ATOM 829 N N . ALA A 1 110 ? 8.125 17.332 -0.474 1.00 45.47 110 ALA A N 1
ATOM 830 C CA . ALA A 1 110 ? 8.290 18.558 0.292 1.00 45.47 110 ALA A CA 1
ATOM 831 C C . ALA A 1 110 ? 6.934 18.776 0.973 1.00 45.47 110 ALA A C 1
ATOM 833 O O . ALA A 1 110 ? 5.923 18.951 0.313 1.00 45.47 110 ALA A O 1
ATOM 834 N N . THR A 1 111 ? 6.803 18.612 2.275 1.00 41.94 111 THR A N 1
ATOM 835 C CA . THR A 1 111 ? 7.307 19.588 3.222 1.00 41.94 111 THR A CA 1
ATOM 836 C C . THR A 1 111 ? 6.992 19.007 4.593 1.00 41.94 111 THR A C 1
ATOM 838 O O . THR A 1 111 ? 5.822 18.855 4.914 1.00 41.94 111 THR A O 1
ATOM 841 N N . GLY A 1 112 ? 8.015 18.670 5.379 1.00 45.22 112 GLY A N 1
ATOM 842 C CA . GLY A 1 112 ? 7.861 18.690 6.828 1.00 45.22 112 GLY A CA 1
ATOM 843 C C . GLY A 1 112 ? 7.806 20.159 7.213 1.00 45.22 112 GLY A C 1
ATOM 844 O O . GLY A 1 112 ? 8.849 20.801 7.345 1.00 45.22 112 GLY A O 1
ATOM 845 N N . GLU A 1 113 ? 6.608 20.739 7.255 1.00 38.88 113 GLU A N 1
ATOM 846 C CA . GLU A 1 113 ? 6.469 22.116 7.706 1.00 38.88 113 GLU A CA 1
ATOM 847 C C . GLU A 1 113 ? 6.571 22.093 9.223 1.00 38.88 113 GLU A C 1
ATOM 849 O O . GLU A 1 113 ? 5.680 21.645 9.939 1.00 38.88 113 GLU A O 1
ATOM 854 N N . LEU A 1 114 ? 7.735 22.540 9.686 1.00 43.91 114 LEU A N 1
ATOM 855 C CA . LEU A 1 114 ? 8.000 22.991 11.039 1.00 43.91 114 LEU A CA 1
ATOM 856 C C . LEU A 1 114 ? 6.803 23.814 11.541 1.00 43.91 114 LEU A C 1
ATOM 858 O O . LEU A 1 114 ? 6.667 24.994 11.236 1.00 43.91 114 LEU A O 1
ATOM 862 N N . SER A 1 115 ? 5.929 23.186 12.317 1.00 35.75 115 SER A N 1
ATOM 863 C CA . SER A 1 115 ? 4.955 23.865 13.165 1.00 35.75 115 SER A CA 1
ATOM 864 C C . SER A 1 115 ? 5.056 23.278 14.563 1.00 35.75 115 SER A C 1
ATOM 866 O O . SER A 1 115 ? 4.191 22.552 15.044 1.00 35.75 115 SER A O 1
ATOM 868 N N . HIS A 1 116 ? 6.168 23.597 15.220 1.00 36.88 116 HIS A N 1
ATOM 869 C CA . HIS A 1 116 ? 6.207 23.683 16.669 1.00 36.88 116 HIS A CA 1
ATOM 870 C C . HIS A 1 116 ? 6.712 25.084 17.014 1.00 36.88 116 HIS A C 1
ATOM 872 O O . HIS A 1 116 ? 7.900 25.344 16.873 1.00 36.88 116 HIS A O 1
ATOM 878 N N . VAL A 1 117 ? 5.740 25.939 17.358 1.00 34.41 117 VAL A N 1
ATOM 879 C CA . VAL A 1 117 ? 5.794 27.122 18.244 1.00 34.41 117 VAL A CA 1
ATOM 880 C C . VAL A 1 117 ? 6.993 28.060 18.111 1.00 34.41 117 VAL A C 1
ATOM 882 O O . VAL A 1 117 ? 8.110 27.695 18.536 1.00 34.41 117 VAL A O 1
#

Foldseek 3Di:
DDPQDPPQQPPVLLVVLVCCQVVDDPPPQKHKFKKKKFFDFPDPDDPLVVCLCVVLVKDKDFRDWDWDDDPRGIGIMTTIIIMDGPVSVVVSQVVCVVNVIDMDTCPDSDDPPDPDD

Sequence (117 aa):
IAEIVPQDLPDSVLARIRMLMSAGHPEVGHEGCLLRLAFAGDESDRPLLSDVIRRFGIDLSIMHGQVDEIQGKPFGTLAVFARGAREQLNAAVAHLRCAGIHVDRVSNLATGELSHV